Protein AF-A0A2D6JF88-F1 (afdb_monomer_lite)

Radius of gyration: 40.04 Å; chains: 1; bounding box: 71×54×99 Å

Sequence (103 aa):
MKDFCFHKTVLFWSALVLLFKLSPIHAEEITFSQALQRLKSHNSLKVLEESSLAQRAKVDSGSSLGDSRFKISAKNFPRDTFRNDQSPMTGMEFAISQKLAIS

Foldseek 3Di:
DVVVVVVVVVVVVVVVVVVVVPDDPDDDDQDPVNVVVVVCVDVVVVVVVVVVVVVVVVCVVVVCVAPKDWDWDKDWDADPDPDPPDDRTPDIDIDIDIDHGDD

Secondary structure (DSSP, 8-state):
-HHHHHHHHHHHHHHHHHHHHT---------HHHHHHHHHT-HHHHHHHHHHHHHHHHHHHHHTTSS-EEEEEEEEEE-----TTS-SEEEEEEEEEEEPPP-

pLDDT: mean 75.81, std 10.74, range [55.28, 93.69]

Structure (mmCIF, N/CA/C/O backbone):
data_AF-A0A2D6JF88-F1
#
_entry.id   AF-A0A2D6JF88-F1
#
loop_
_atom_site.group_PDB
_atom_site.id
_atom_site.type_symbol
_atom_site.label_atom_id
_atom_site.label_alt_id
_atom_site.label_comp_id
_atom_site.label_asym_id
_atom_site.label_entity_id
_atom_site.label_seq_id
_atom_site.pdbx_PDB_ins_code
_atom_site.Cartn_x
_atom_site.Cartn_y
_atom_site.Cartn_z
_atom_site.occupancy
_atom_site.B_iso_or_equiv
_atom_site.auth_seq_id
_atom_site.auth_comp_id
_atom_site.auth_asym_id
_atom_site.auth_atom_id
_atom_site.pdbx_PDB_model_num
ATOM 1 N N . MET A 1 1 ? -47.870 38.402 53.029 1.00 56.84 1 MET A N 1
ATOM 2 C CA . MET A 1 1 ? -46.838 38.553 51.967 1.00 56.84 1 MET A CA 1
ATOM 3 C C . MET A 1 1 ? -45.653 37.590 52.108 1.00 56.84 1 MET A C 1
ATOM 5 O O . MET A 1 1 ? -45.064 37.267 51.086 1.00 56.84 1 MET A O 1
ATOM 9 N N . LYS A 1 2 ? -45.295 37.104 53.310 1.00 56.03 2 LYS A N 1
ATOM 10 C CA . LYS A 1 2 ? -44.171 36.160 53.493 1.00 56.03 2 LYS A CA 1
ATOM 11 C C . LYS A 1 2 ? -44.465 34.740 52.974 1.00 56.03 2 LYS A C 1
ATOM 13 O O . LYS A 1 2 ? -43.585 34.126 52.379 1.00 56.03 2 LYS A O 1
ATOM 18 N N . ASP A 1 3 ? -45.711 34.277 53.073 1.00 59.59 3 ASP A N 1
ATOM 19 C CA . ASP A 1 3 ? -46.096 32.900 52.705 1.00 59.59 3 ASP A CA 1
ATOM 20 C C . ASP A 1 3 ? -46.062 32.644 51.187 1.00 59.59 3 ASP A C 1
ATOM 22 O O . ASP A 1 3 ? -45.716 31.558 50.726 1.00 59.59 3 ASP A O 1
ATOM 26 N N . PHE A 1 4 ? -46.322 33.682 50.386 1.00 59.31 4 PHE A N 1
ATOM 27 C CA . PHE A 1 4 ? -46.281 33.608 48.920 1.00 59.31 4 PHE A CA 1
ATOM 28 C C . PHE A 1 4 ? -44.848 33.470 48.376 1.00 59.31 4 PHE A C 1
ATOM 30 O O . PHE A 1 4 ? -44.624 32.853 47.335 1.00 59.31 4 PHE A O 1
ATOM 37 N N . CYS A 1 5 ? -43.863 34.021 49.094 1.00 59.28 5 CYS A N 1
ATOM 38 C CA . CYS A 1 5 ? -42.449 33.911 48.736 1.00 59.28 5 CYS A CA 1
ATOM 39 C C . CYS A 1 5 ? -41.906 32.506 49.055 1.00 59.28 5 CYS A C 1
ATOM 41 O O . CYS A 1 5 ? -41.185 31.923 48.248 1.00 59.28 5 CYS A O 1
ATOM 43 N N . PHE A 1 6 ? -42.336 31.927 50.183 1.00 64.38 6 PHE A N 1
ATOM 44 C CA . PHE A 1 6 ? -41.945 30.583 50.619 1.00 64.38 6 PHE A CA 1
ATOM 45 C C . PHE A 1 6 ? -42.499 29.477 49.704 1.00 64.38 6 PHE A C 1
ATOM 47 O O . PHE A 1 6 ? -41.836 28.480 49.436 1.00 64.38 6 PHE A O 1
ATOM 54 N N . HIS A 1 7 ? -43.703 29.664 49.157 1.00 72.12 7 HIS A N 1
ATOM 55 C CA . HIS A 1 7 ? -44.280 28.706 48.213 1.00 72.12 7 HIS A CA 1
ATOM 56 C C . HIS A 1 7 ? -43.541 28.694 46.861 1.00 72.12 7 HIS A C 1
ATOM 58 O O . HIS A 1 7 ? -43.298 27.629 46.291 1.00 72.12 7 HIS A O 1
ATOM 64 N N . LYS A 1 8 ? -43.109 29.868 46.373 1.00 73.75 8 LYS A N 1
ATOM 65 C CA . LYS A 1 8 ? -42.318 29.983 45.137 1.00 73.75 8 LYS A CA 1
ATOM 66 C C . LYS A 1 8 ? -40.938 29.342 45.257 1.00 73.75 8 LYS A C 1
ATOM 68 O O . LYS A 1 8 ? -40.491 28.716 44.300 1.00 73.75 8 LYS A O 1
ATOM 73 N N . THR A 1 9 ? -40.274 29.461 46.406 1.00 77.62 9 THR A N 1
ATOM 74 C CA . THR A 1 9 ? -38.977 28.806 46.619 1.00 77.62 9 THR A CA 1
ATOM 75 C C . THR A 1 9 ? -39.125 27.287 46.673 1.00 77.62 9 THR A C 1
ATOM 77 O O . THR A 1 9 ? -38.368 26.593 46.006 1.00 77.62 9 THR A O 1
ATOM 80 N N . VAL A 1 10 ? -40.140 26.744 47.350 1.00 81.69 10 VAL A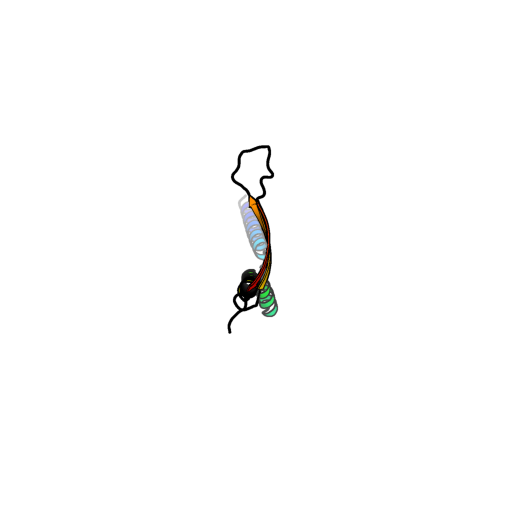 N 1
ATOM 81 C CA . VAL A 1 10 ? -40.374 25.285 47.389 1.00 81.69 10 VAL A CA 1
ATOM 82 C C . VAL A 1 10 ? -40.714 24.713 46.003 1.00 81.69 10 VAL A C 1
ATOM 84 O O . VAL A 1 10 ? -40.187 23.667 45.615 1.00 81.69 10 VAL A O 1
ATOM 87 N N . LEU A 1 11 ? -41.534 25.413 45.212 1.00 80.56 11 LEU A N 1
ATOM 88 C CA . LEU A 1 11 ? -41.826 25.036 43.820 1.00 80.56 11 LEU A CA 1
ATOM 89 C C . LEU A 1 11 ? -40.577 25.084 42.929 1.00 80.56 11 LEU A C 1
ATOM 91 O O . LEU A 1 11 ? -40.360 24.193 42.114 1.00 80.56 11 LEU A O 1
ATOM 95 N N . PHE A 1 12 ? -39.724 26.092 43.109 1.00 83.69 12 PHE A N 1
ATOM 96 C CA . PHE A 1 12 ? -38.483 26.216 42.350 1.00 83.69 12 PHE A CA 1
ATOM 97 C C . PHE A 1 12 ? -37.494 25.086 42.670 1.00 83.69 12 PHE A C 1
ATOM 99 O O . PHE A 1 12 ? -36.935 24.472 41.763 1.00 83.69 12 PHE A O 1
ATOM 106 N N . TRP A 1 13 ? -37.319 24.757 43.952 1.00 83.94 13 TRP A N 1
ATOM 107 C CA . TRP A 1 13 ? -36.435 23.670 44.379 1.00 83.94 13 TRP A CA 1
ATOM 108 C C . TRP A 1 13 ? -36.953 22.291 43.955 1.00 83.94 13 TRP A C 1
ATOM 110 O O . TRP A 1 13 ? -36.167 21.451 43.522 1.00 83.94 13 TRP A O 1
ATOM 120 N N . SER A 1 14 ? -38.266 22.057 44.011 1.00 82.81 14 SER A N 1
ATOM 121 C CA . SER A 1 14 ? -38.858 20.803 43.520 1.00 82.81 14 SER A CA 1
ATOM 122 C C . SER A 1 14 ? -38.744 20.657 41.999 1.00 82.81 14 SER A C 1
ATOM 124 O O . SER A 1 14 ? -38.397 19.576 41.525 1.00 82.81 14 SER A O 1
ATOM 126 N N . ALA A 1 15 ? -38.927 21.738 41.232 1.00 85.44 15 ALA A N 1
ATOM 127 C CA . ALA A 1 15 ? -38.690 21.741 39.788 1.00 85.44 15 ALA A CA 1
ATOM 128 C C . ALA A 1 15 ? -37.213 21.480 39.438 1.00 85.44 15 ALA A C 1
ATOM 130 O O . ALA A 1 15 ? -36.921 20.727 38.510 1.00 85.44 15 ALA A O 1
ATOM 131 N N . LEU A 1 16 ? -36.275 22.041 40.209 1.00 85.19 16 LEU A N 1
ATOM 132 C CA . LEU A 1 16 ? -34.839 21.815 40.031 1.00 85.19 16 LEU A CA 1
ATOM 133 C C . LEU A 1 16 ? -34.452 20.346 40.280 1.00 85.19 16 LEU A C 1
ATOM 135 O O . LEU A 1 16 ? -33.704 19.758 39.498 1.00 85.19 16 LEU A O 1
ATOM 139 N N . VAL A 1 17 ? -34.992 19.733 41.338 1.00 85.94 17 VAL A N 1
ATOM 140 C CA . VAL A 1 17 ? -34.778 18.306 41.636 1.00 85.94 17 VAL A CA 1
ATOM 141 C C . VAL A 1 17 ? -35.369 17.424 40.536 1.00 85.94 17 VAL A C 1
ATOM 143 O O . VAL A 1 17 ? -34.738 16.443 40.142 1.00 85.94 17 VAL A O 1
ATOM 146 N N . LEU A 1 18 ? -36.539 17.786 40.001 1.00 83.62 18 LEU A N 1
ATOM 147 C CA . LEU A 1 18 ? -37.161 17.070 38.889 1.00 83.62 18 LEU A CA 1
ATOM 148 C C . LEU A 1 18 ? -36.274 17.126 37.633 1.00 83.62 18 LEU A C 1
ATOM 150 O O . LEU A 1 18 ? -35.984 16.088 37.049 1.00 83.62 18 LEU A O 1
ATOM 154 N N . LEU A 1 19 ? -35.755 18.303 37.271 1.00 82.56 19 LEU A N 1
ATOM 155 C CA . LEU A 1 19 ? -34.862 18.472 36.117 1.00 82.56 19 LEU A CA 1
ATOM 156 C C . LEU A 1 19 ? -33.579 17.639 36.231 1.00 82.56 19 LEU A C 1
ATOM 158 O O . LEU A 1 19 ? -33.140 17.054 35.244 1.00 82.56 19 LEU A O 1
ATOM 162 N N . PHE A 1 20 ? -33.009 17.521 37.433 1.00 81.94 20 PHE A N 1
ATOM 163 C CA . PHE A 1 20 ? -31.819 16.696 37.656 1.00 81.94 20 PHE A CA 1
ATOM 164 C C . PHE A 1 20 ? -32.091 15.199 37.420 1.00 81.94 20 PHE A C 1
ATOM 166 O O . PHE A 1 20 ? -31.246 14.489 36.872 1.00 81.94 20 PHE A O 1
ATOM 173 N N . LYS A 1 21 ? -33.289 14.715 37.781 1.00 80.00 21 LYS A N 1
ATOM 174 C CA . LYS A 1 21 ? -33.697 13.311 37.596 1.00 80.00 21 LYS A CA 1
ATOM 175 C C . LYS A 1 21 ? -34.009 12.938 36.146 1.00 80.00 21 LYS A C 1
ATOM 177 O O . LYS A 1 21 ? -33.924 11.759 35.821 1.00 80.00 21 LYS A O 1
ATOM 182 N N . LEU A 1 22 ? -34.355 13.901 35.290 1.00 79.88 22 LEU A N 1
ATOM 183 C CA . LEU A 1 22 ? -34.670 13.642 33.880 1.00 79.88 22 LEU A CA 1
ATOM 184 C C . LEU A 1 22 ? -33.438 13.584 32.961 1.00 79.88 22 LEU A C 1
ATOM 186 O O . LEU A 1 22 ? -33.602 13.357 31.765 1.00 79.88 22 LEU A O 1
ATOM 190 N N . SER A 1 23 ? -32.217 13.771 33.474 1.00 77.06 23 SER A N 1
ATOM 191 C CA . SER A 1 23 ? -31.020 13.646 32.635 1.00 77.06 23 SER A CA 1
ATOM 192 C C . SER A 1 23 ? -30.786 12.180 32.216 1.00 77.06 23 SER A C 1
ATOM 194 O O . SER A 1 23 ? -30.624 11.315 33.080 1.00 77.06 23 SER A O 1
ATOM 196 N N . PRO A 1 24 ? -30.779 11.856 30.906 1.00 74.88 24 PRO A N 1
ATOM 197 C CA . PRO A 1 24 ? -30.441 10.514 30.459 1.00 74.88 24 PRO A CA 1
ATOM 198 C C . PRO A 1 24 ? -28.934 10.303 30.622 1.00 74.88 24 PRO A C 1
ATOM 200 O O . PRO A 1 24 ? -28.117 10.924 29.941 1.00 74.88 24 PRO A O 1
ATOM 203 N N . ILE A 1 25 ? -28.552 9.413 31.536 1.00 72.94 25 ILE A N 1
ATOM 204 C CA . ILE A 1 25 ? -27.179 8.917 31.623 1.00 72.94 25 ILE A CA 1
ATOM 205 C C . ILE A 1 25 ? -27.028 7.885 30.504 1.00 72.94 25 ILE A C 1
ATOM 207 O O . ILE A 1 25 ? -27.435 6.734 30.644 1.00 72.94 25 ILE A O 1
ATOM 211 N N . HIS A 1 26 ? -26.493 8.310 29.361 1.00 63.75 26 HIS A N 1
ATOM 212 C CA . HIS A 1 26 ? -26.143 7.400 28.276 1.00 63.75 26 HIS A CA 1
ATOM 213 C C . HIS A 1 26 ? -24.892 6.609 28.676 1.00 63.75 26 HIS A C 1
ATOM 215 O O . HIS A 1 26 ? -23.769 7.083 28.524 1.00 63.75 26 HIS A O 1
ATOM 221 N N . ALA A 1 27 ? -25.088 5.412 29.225 1.00 65.62 27 ALA A N 1
ATOM 222 C CA . ALA A 1 27 ? -24.031 4.421 29.365 1.00 65.62 27 ALA A CA 1
ATOM 223 C C . ALA A 1 27 ? -24.023 3.551 28.098 1.00 65.62 27 ALA A C 1
ATOM 225 O O . ALA A 1 27 ? -24.895 2.704 27.920 1.00 65.62 27 ALA A O 1
ATOM 226 N N . GLU A 1 28 ? -23.076 3.787 27.187 1.00 69.12 28 GLU A N 1
ATOM 227 C CA . GLU A 1 28 ? -22.808 2.836 26.104 1.00 69.12 28 GLU A CA 1
ATOM 228 C C . GLU A 1 28 ? -21.978 1.675 26.661 1.00 69.12 28 GLU A C 1
ATOM 230 O O . GLU A 1 28 ? -20.778 1.812 26.906 1.00 69.12 28 GLU A O 1
ATOM 235 N N . GLU A 1 29 ? -22.601 0.513 26.848 1.00 75.25 29 GLU A N 1
ATOM 236 C CA . GLU A 1 29 ? -21.863 -0.728 27.068 1.00 75.25 29 GLU A CA 1
ATOM 237 C C . GLU A 1 29 ? -21.289 -1.219 25.735 1.00 75.25 29 GLU A C 1
ATOM 239 O O . GLU A 1 29 ? -22.016 -1.566 24.803 1.00 75.25 29 GLU A O 1
ATOM 244 N N . ILE A 1 30 ? -19.959 -1.242 25.633 1.00 80.19 30 ILE A N 1
ATOM 245 C CA . ILE A 1 30 ? -19.260 -1.808 24.480 1.00 80.19 30 ILE A CA 1
ATOM 246 C C . ILE A 1 30 ? -18.969 -3.275 24.766 1.00 80.19 30 ILE A C 1
ATOM 248 O O . ILE A 1 30 ? -18.195 -3.611 25.661 1.00 80.19 30 ILE A O 1
ATOM 252 N N . THR A 1 31 ? -19.541 -4.158 23.954 1.00 87.81 31 THR A N 1
ATOM 253 C CA . THR A 1 31 ? -19.188 -5.582 23.983 1.00 87.81 31 THR A CA 1
ATOM 254 C C . THR A 1 31 ? -17.803 -5.816 23.371 1.00 87.81 31 THR A C 1
ATOM 256 O O . THR A 1 31 ? -17.352 -5.074 22.496 1.00 87.81 31 THR A O 1
ATOM 259 N N . PHE A 1 32 ? -17.113 -6.882 23.787 1.00 86.31 32 PHE A N 1
ATOM 260 C CA . PHE A 1 32 ? -15.780 -7.212 23.264 1.00 86.31 32 PHE A CA 1
ATOM 261 C C . PHE A 1 32 ? -15.761 -7.374 21.731 1.00 86.31 32 PHE A C 1
ATOM 263 O O . PHE A 1 32 ? -14.827 -6.926 21.067 1.00 86.31 32 PHE A O 1
ATOM 270 N N . SER A 1 33 ? -16.818 -7.947 21.146 1.00 86.12 33 SER A N 1
ATOM 271 C CA . SER A 1 33 ? -16.944 -8.081 19.689 1.00 86.12 33 SER A CA 1
ATOM 272 C C . SER A 1 33 ? -17.055 -6.722 18.990 1.00 86.12 33 SER A C 1
ATOM 274 O O . SER A 1 33 ? -16.389 -6.499 17.978 1.00 86.12 33 SER A O 1
ATOM 276 N N . GLN A 1 34 ? -17.823 -5.785 19.552 1.00 85.44 34 GLN A N 1
ATOM 277 C CA . GLN A 1 34 ? -17.929 -4.416 19.042 1.00 85.44 34 GLN A CA 1
ATOM 278 C C . GLN A 1 34 ? -16.618 -3.641 19.200 1.00 85.44 34 GLN A C 1
ATOM 280 O O . GLN A 1 34 ? -16.248 -2.879 18.305 1.00 85.44 34 GLN A O 1
ATOM 285 N N . ALA A 1 35 ? -15.879 -3.858 20.292 1.00 86.62 35 ALA A N 1
ATOM 286 C CA . ALA A 1 35 ? -14.548 -3.284 20.471 1.00 86.62 35 ALA A CA 1
ATOM 287 C C . ALA A 1 35 ? -13.576 -3.782 19.390 1.00 86.62 35 ALA A C 1
ATOM 289 O O . ALA A 1 35 ? -12.884 -2.976 18.773 1.00 86.62 35 ALA A O 1
ATOM 290 N N . LEU A 1 36 ? -13.575 -5.087 19.091 1.00 88.56 36 LEU A N 1
ATOM 291 C CA . LEU A 1 36 ? -12.766 -5.657 18.010 1.00 88.56 36 LEU A CA 1
ATOM 292 C C . LEU A 1 36 ? -13.163 -5.116 16.635 1.00 88.56 36 LEU A C 1
ATOM 294 O O . LEU A 1 36 ? -12.295 -4.860 15.801 1.00 88.56 36 LEU A O 1
ATOM 298 N N . GLN A 1 37 ? -14.457 -4.924 16.386 1.00 87.88 37 GLN A N 1
ATOM 299 C CA . GLN A 1 37 ? -14.934 -4.365 15.125 1.00 87.88 37 GLN A CA 1
ATOM 300 C C . GLN A 1 37 ? -14.493 -2.904 14.958 1.00 87.88 37 GLN A C 1
ATOM 302 O O . GLN A 1 37 ? -13.984 -2.538 13.898 1.00 87.88 37 GLN A O 1
ATOM 307 N N . ARG A 1 38 ? -14.592 -2.096 16.023 1.00 85.88 38 ARG A N 1
ATOM 308 C CA . ARG A 1 38 ? -14.077 -0.718 16.043 1.00 85.88 38 ARG A CA 1
ATOM 309 C C . ARG A 1 38 ? -12.559 -0.675 15.869 1.00 85.88 38 ARG A C 1
ATOM 311 O O . ARG A 1 38 ? -12.068 0.134 15.085 1.00 85.88 38 ARG A O 1
ATOM 318 N N . LEU A 1 39 ? -11.829 -1.582 16.519 1.00 87.56 39 LEU A N 1
ATOM 319 C CA . LEU A 1 39 ? -10.378 -1.703 16.376 1.00 87.56 39 LEU A CA 1
ATOM 320 C C . LEU A 1 39 ? -9.987 -2.014 14.925 1.00 87.56 39 LEU A C 1
ATOM 322 O O . LEU A 1 39 ? -9.114 -1.348 14.385 1.00 87.56 39 LEU A O 1
ATOM 326 N N . LYS A 1 40 ? -10.667 -2.963 14.266 1.00 85.38 40 LYS A N 1
ATOM 327 C CA . LYS A 1 40 ? -10.430 -3.302 12.850 1.00 85.38 40 LYS A CA 1
ATOM 328 C C . LYS A 1 40 ? -10.686 -2.130 11.904 1.00 85.38 40 LYS A C 1
ATOM 330 O O . LYS A 1 40 ? -9.975 -1.985 10.919 1.00 85.38 40 LYS A O 1
ATOM 335 N N . SER A 1 41 ? -11.673 -1.289 12.210 1.00 84.94 41 SER A N 1
ATOM 336 C CA . SER A 1 41 ? -11.958 -0.074 11.436 1.00 84.94 41 SER A CA 1
ATOM 337 C C . SER A 1 41 ? -11.019 1.097 11.744 1.00 84.94 41 SER A C 1
ATOM 339 O O . SER A 1 41 ? -11.135 2.155 11.127 1.00 84.94 41 SER A O 1
ATOM 341 N N . HIS A 1 42 ? -10.113 0.949 12.714 1.00 93.44 42 HIS A N 1
ATOM 342 C CA . HIS A 1 42 ? -9.274 2.048 13.160 1.00 93.44 42 HIS A CA 1
ATOM 343 C C . HIS A 1 42 ? -8.255 2.443 12.086 1.00 93.44 42 HIS A C 1
ATOM 345 O O . HIS A 1 42 ? -7.567 1.603 11.502 1.00 93.44 42 HIS A O 1
ATOM 351 N N . ASN A 1 43 ? -8.114 3.752 11.866 1.00 88.88 43 ASN A N 1
ATOM 352 C CA . ASN A 1 43 ? -7.304 4.305 10.781 1.00 88.88 43 ASN A CA 1
ATOM 353 C C . ASN A 1 43 ? -5.831 3.856 10.831 1.00 88.88 43 ASN A C 1
ATOM 355 O O . ASN A 1 43 ? -5.204 3.675 9.794 1.00 88.88 43 ASN A O 1
ATOM 359 N N . SER A 1 44 ? -5.280 3.618 12.026 1.00 88.88 44 SER A N 1
ATOM 360 C CA . SER A 1 44 ? -3.892 3.154 12.167 1.00 88.88 44 SER A CA 1
ATOM 361 C C . SER A 1 44 ? -3.642 1.783 11.532 1.00 88.88 44 SER A C 1
ATOM 363 O O . SER A 1 44 ? -2.564 1.566 10.987 1.00 88.88 44 SER A O 1
ATOM 365 N N . LEU A 1 45 ? -4.620 0.869 11.568 1.00 90.81 45 LEU A N 1
ATOM 366 C CA . LEU A 1 45 ? -4.486 -0.447 10.937 1.00 90.81 45 LEU A CA 1
ATOM 367 C C . LEU A 1 45 ? -4.554 -0.337 9.417 1.00 90.81 45 LEU A C 1
ATOM 369 O O . LEU A 1 45 ? -3.778 -0.992 8.729 1.00 90.81 45 LEU A O 1
ATOM 373 N N . LYS A 1 46 ? -5.416 0.545 8.904 1.00 89.31 46 LYS A N 1
ATOM 374 C CA . LYS A 1 46 ? -5.510 0.829 7.470 1.00 89.31 46 LYS A CA 1
ATOM 375 C C . LYS A 1 46 ? -4.208 1.421 6.925 1.00 89.31 46 LYS A C 1
ATOM 377 O O . LYS A 1 46 ? -3.691 0.946 5.923 1.00 89.31 46 LYS A O 1
ATOM 382 N N . VAL A 1 47 ? -3.635 2.403 7.625 1.00 91.50 47 VAL A N 1
ATOM 383 C CA . VAL A 1 47 ? -2.333 2.986 7.258 1.00 91.50 47 VAL A CA 1
ATOM 384 C C . VAL A 1 47 ? -1.232 1.926 7.283 1.00 91.50 47 VAL A C 1
ATOM 386 O O . VAL A 1 47 ? -0.387 1.895 6.391 1.00 91.50 47 VAL A O 1
ATOM 389 N N . LEU A 1 48 ? -1.242 1.030 8.274 1.00 91.94 48 LEU A N 1
ATOM 390 C CA . LEU A 1 48 ? -0.271 -0.058 8.346 1.00 91.94 48 LEU A CA 1
ATOM 391 C C . LEU A 1 48 ? -0.420 -1.025 7.160 1.00 91.94 48 LEU A C 1
ATOM 393 O O . LEU A 1 48 ? 0.579 -1.384 6.536 1.00 91.94 48 LEU A O 1
ATOM 397 N N . GLU A 1 49 ? -1.648 -1.403 6.810 1.00 92.44 49 GLU A N 1
ATOM 398 C CA . GLU A 1 49 ? -1.939 -2.261 5.659 1.00 92.44 49 GLU A CA 1
ATOM 399 C C . GLU A 1 49 ? -1.460 -1.621 4.350 1.00 92.44 49 GLU A C 1
ATOM 401 O O . GLU A 1 49 ? -0.672 -2.229 3.621 1.00 92.44 49 GLU A O 1
ATOM 406 N N . GLU A 1 50 ? -1.833 -0.366 4.098 1.00 92.12 50 GLU A N 1
ATOM 407 C CA . GLU A 1 50 ? -1.404 0.398 2.923 1.00 92.12 50 GLU A CA 1
ATOM 408 C C . GLU A 1 50 ? 0.122 0.555 2.870 1.00 92.12 50 GLU A C 1
ATOM 410 O O . GLU A 1 50 ? 0.728 0.375 1.812 1.00 92.12 50 GLU A O 1
ATOM 415 N N . SER A 1 51 ? 0.775 0.799 4.011 1.00 91.88 51 SER A N 1
ATOM 416 C CA . SER A 1 51 ? 2.238 0.879 4.078 1.00 91.88 51 SER A CA 1
ATOM 417 C C . SER A 1 51 ? 2.904 -0.454 3.721 1.00 91.88 51 SER A C 1
ATOM 419 O O . SER A 1 51 ? 3.908 -0.474 3.008 1.00 91.88 51 SER A O 1
ATOM 421 N N . SER A 1 52 ? 2.317 -1.582 4.138 1.00 93.44 52 SER A N 1
ATOM 422 C CA . SER A 1 52 ? 2.818 -2.915 3.799 1.00 93.44 52 SER A CA 1
ATOM 423 C C . SER A 1 52 ? 2.678 -3.214 2.304 1.00 93.44 52 SER A C 1
ATOM 425 O O . SER A 1 52 ? 3.580 -3.796 1.701 1.00 93.44 52 SER A O 1
ATOM 427 N N . LEU A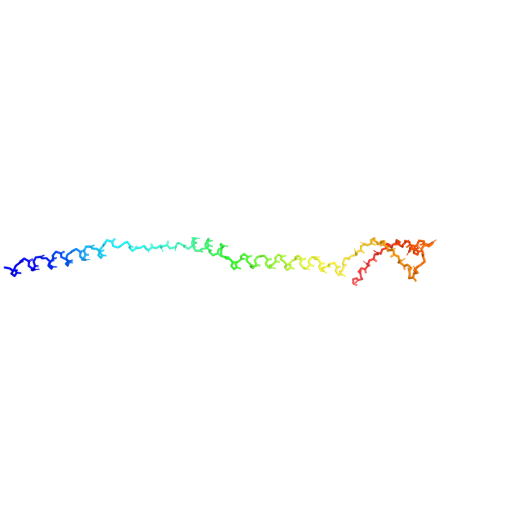 1 53 ? 1.581 -2.771 1.683 1.00 93.69 53 LEU A N 1
ATOM 428 C CA . LEU A 1 53 ? 1.350 -2.903 0.246 1.00 93.69 53 LEU A CA 1
ATOM 429 C C . LEU A 1 53 ? 2.314 -2.024 -0.552 1.00 93.69 53 LEU A C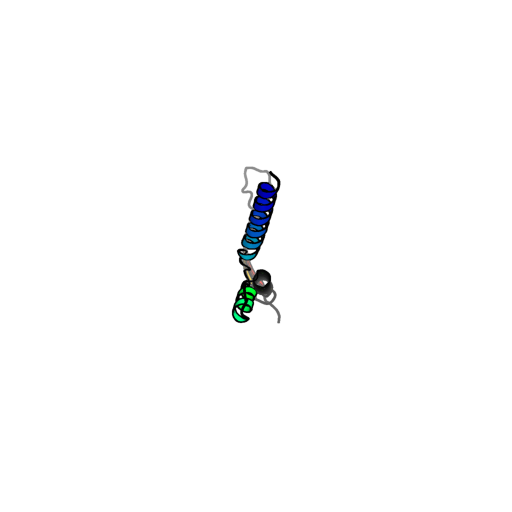 1
ATOM 431 O O . LEU A 1 53 ? 2.908 -2.495 -1.519 1.00 93.69 53 LEU A O 1
ATOM 435 N N . ALA A 1 54 ? 2.540 -0.784 -0.115 1.00 92.00 54 ALA A N 1
ATOM 436 C CA . ALA A 1 54 ? 3.514 0.111 -0.731 1.00 92.00 54 ALA A CA 1
ATOM 437 C C . ALA A 1 54 ? 4.942 -0.453 -0.640 1.00 92.00 54 ALA A C 1
ATOM 439 O O . ALA A 1 54 ? 5.690 -0.417 -1.618 1.00 92.00 54 ALA A O 1
ATOM 440 N N . GLN A 1 55 ? 5.308 -1.032 0.508 1.00 89.00 55 GLN A N 1
ATOM 441 C CA . GLN A 1 55 ? 6.596 -1.698 0.694 1.00 89.00 55 GLN A CA 1
ATOM 442 C C . GLN A 1 55 ? 6.736 -2.903 -0.247 1.00 89.00 55 GLN A C 1
ATOM 444 O O . GLN A 1 55 ? 7.779 -3.051 -0.881 1.00 89.00 55 GLN A O 1
ATOM 449 N N . ARG A 1 56 ? 5.689 -3.729 -0.393 1.00 87.19 56 ARG A N 1
ATOM 450 C CA . ARG A 1 56 ? 5.676 -4.842 -1.358 1.00 87.19 56 ARG A CA 1
ATOM 451 C C . ARG A 1 56 ? 5.828 -4.354 -2.793 1.00 87.19 56 ARG A C 1
ATOM 453 O O . ARG A 1 56 ? 6.721 -4.823 -3.475 1.00 87.19 56 ARG A O 1
ATOM 460 N N . ALA A 1 57 ? 5.068 -3.347 -3.217 1.00 85.00 57 ALA A N 1
ATOM 461 C CA . ALA A 1 57 ? 5.189 -2.777 -4.560 1.00 85.00 57 ALA A CA 1
ATOM 462 C C . ALA A 1 57 ? 6.587 -2.185 -4.825 1.00 85.00 57 ALA A C 1
ATOM 464 O O . ALA A 1 57 ? 7.126 -2.278 -5.932 1.00 85.00 57 ALA A O 1
ATOM 465 N N . LYS A 1 58 ? 7.215 -1.593 -3.802 1.00 84.06 58 LYS A N 1
ATOM 466 C CA . LYS A 1 58 ? 8.601 -1.11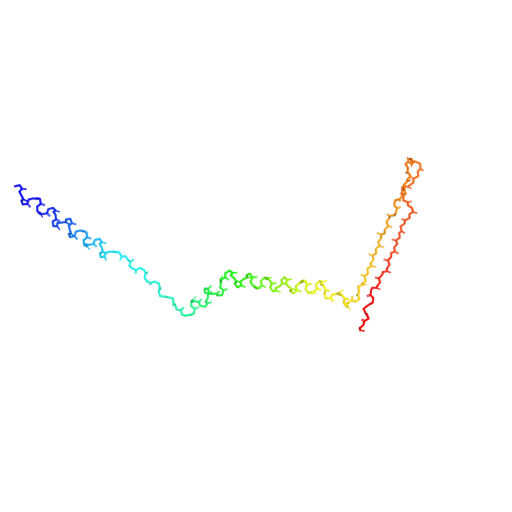7 -3.871 1.00 84.06 58 LYS A CA 1
ATOM 467 C C . LYS A 1 58 ? 9.594 -2.273 -4.010 1.00 84.06 58 LYS A C 1
ATOM 469 O O . LYS A 1 58 ? 10.549 -2.160 -4.774 1.00 84.06 58 LYS A O 1
ATOM 474 N N . VAL A 1 59 ? 9.366 -3.373 -3.297 1.00 81.12 59 VAL A N 1
ATOM 475 C CA . VAL A 1 59 ? 10.152 -4.597 -3.461 1.00 81.12 59 VAL A CA 1
ATOM 476 C C . VAL A 1 59 ? 9.921 -5.177 -4.847 1.00 81.12 59 VAL A C 1
ATOM 478 O O . VAL A 1 59 ? 10.903 -5.376 -5.528 1.00 81.12 59 VAL A O 1
ATOM 481 N N . ASP A 1 60 ? 8.698 -5.338 -5.339 1.00 76.69 60 ASP A N 1
ATOM 482 C CA . ASP A 1 60 ? 8.437 -5.906 -6.669 1.00 76.69 60 ASP A CA 1
ATOM 483 C C . ASP A 1 60 ? 9.056 -5.058 -7.796 1.00 76.69 60 ASP A C 1
ATOM 485 O O . ASP A 1 60 ? 9.712 -5.578 -8.699 1.00 76.69 60 ASP A O 1
ATOM 489 N N . SER A 1 61 ? 8.940 -3.728 -7.715 1.00 71.38 61 SER A N 1
ATOM 490 C CA . SER A 1 61 ? 9.569 -2.813 -8.684 1.00 71.38 61 SER A CA 1
ATOM 491 C C . SER A 1 61 ? 11.106 -2.804 -8.609 1.00 71.38 61 SER A C 1
ATOM 493 O O . SER A 1 61 ? 11.781 -2.621 -9.633 1.00 71.38 61 SER A O 1
ATOM 495 N N . GLY A 1 62 ? 11.668 -3.024 -7.416 1.00 67.38 62 GLY A N 1
ATOM 496 C CA . GLY A 1 62 ? 13.109 -3.097 -7.160 1.00 67.38 62 GLY A CA 1
ATOM 497 C C . GLY A 1 62 ? 13.727 -4.497 -7.288 1.00 67.38 62 GLY A C 1
ATOM 498 O O . GLY A 1 62 ? 14.919 -4.601 -7.556 1.00 67.38 62 GLY A O 1
ATOM 499 N N . SER A 1 63 ? 12.943 -5.568 -7.152 1.00 58.50 63 SER A N 1
ATOM 500 C CA . SER A 1 63 ? 13.364 -6.982 -7.128 1.00 58.50 63 SER A CA 1
ATOM 501 C C . SER A 1 63 ? 13.867 -7.435 -8.491 1.00 58.50 63 SER A C 1
ATOM 503 O O . SER A 1 63 ? 14.742 -8.290 -8.599 1.00 58.50 63 SER A O 1
ATOM 505 N N . SER A 1 64 ? 13.478 -6.722 -9.547 1.00 57.53 64 SER A N 1
ATOM 506 C CA . SER A 1 64 ? 14.107 -6.833 -10.860 1.00 57.53 64 SER A CA 1
ATOM 507 C C . SER A 1 64 ? 15.503 -6.160 -10.909 1.00 57.53 64 SER A C 1
ATOM 509 O O . SER A 1 64 ? 15.912 -5.566 -11.909 1.00 57.53 64 SER A O 1
ATOM 511 N N . LEU A 1 65 ? 16.242 -6.205 -9.797 1.00 57.44 65 LEU A N 1
ATOM 512 C CA . LEU A 1 65 ? 17.700 -6.113 -9.755 1.00 57.44 65 LEU A CA 1
ATOM 513 C C . LEU A 1 65 ? 18.341 -7.439 -10.202 1.00 57.44 65 LEU A C 1
ATOM 515 O O . LEU A 1 65 ? 19.438 -7.392 -10.760 1.00 57.44 65 LEU A O 1
ATOM 519 N N . GLY A 1 66 ? 17.636 -8.568 -10.022 1.00 56.41 66 GLY A N 1
ATOM 520 C CA . GLY A 1 66 ? 18.050 -9.917 -10.432 1.00 56.41 66 GLY A CA 1
ATOM 521 C C . GLY A 1 66 ? 17.264 -10.525 -11.604 1.00 56.41 66 GLY A C 1
ATOM 522 O O . GLY A 1 66 ? 17.636 -11.584 -12.089 1.00 56.41 66 GLY A O 1
ATOM 523 N N . ASP A 1 67 ? 16.215 -9.869 -12.103 1.00 64.75 67 ASP A N 1
ATOM 524 C CA . ASP A 1 67 ? 15.483 -10.373 -13.272 1.00 64.75 67 ASP A CA 1
ATOM 525 C C . ASP A 1 67 ? 16.032 -9.787 -14.566 1.00 64.75 67 ASP A C 1
ATOM 527 O O . ASP A 1 67 ? 16.340 -8.591 -14.660 1.00 64.75 67 ASP A O 1
ATOM 531 N N . SER A 1 68 ? 16.126 -10.632 -15.592 1.00 59.00 68 SER A N 1
ATOM 532 C CA . SER A 1 68 ? 16.629 -10.199 -16.884 1.00 59.00 68 SER A CA 1
ATOM 533 C C . SER A 1 68 ? 15.662 -9.206 -17.528 1.00 59.00 68 SER A C 1
ATOM 535 O O . SER A 1 68 ? 14.520 -9.543 -17.832 1.00 59.00 68 SER A O 1
ATOM 537 N N . ARG A 1 69 ? 16.102 -7.956 -17.723 1.00 69.06 69 ARG A N 1
ATOM 538 C CA . ARG A 1 69 ? 15.273 -6.910 -18.341 1.00 69.06 69 ARG A CA 1
ATOM 539 C C . ARG A 1 69 ? 15.604 -6.781 -19.816 1.00 69.06 69 ARG A C 1
ATOM 541 O O . ARG A 1 69 ? 16.763 -6.562 -20.164 1.00 69.06 69 ARG A O 1
ATOM 548 N N . PHE A 1 70 ? 14.575 -6.849 -20.652 1.00 69.88 70 PHE A N 1
ATOM 549 C CA . PHE A 1 70 ? 14.645 -6.559 -22.078 1.00 69.88 70 PHE A CA 1
ATOM 550 C C . PHE A 1 70 ? 14.201 -5.115 -22.334 1.00 69.88 70 PHE A C 1
ATOM 552 O O . PHE A 1 70 ? 13.141 -4.696 -21.866 1.00 69.88 70 PHE A O 1
ATOM 559 N N . LYS A 1 71 ? 15.009 -4.339 -23.058 1.00 77.25 71 LYS A N 1
ATOM 560 C CA . LYS A 1 71 ? 14.719 -2.938 -23.376 1.00 77.25 71 LYS A CA 1
ATOM 561 C C . LYS A 1 71 ? 14.926 -2.673 -24.862 1.00 77.25 71 LYS A C 1
ATOM 563 O O . LYS A 1 71 ? 16.019 -2.892 -25.382 1.00 77.25 71 LYS A O 1
ATOM 568 N N . ILE A 1 72 ? 13.895 -2.114 -25.495 1.00 76.56 72 ILE A N 1
ATOM 569 C CA . ILE A 1 72 ? 13.957 -1.512 -26.831 1.00 76.56 72 ILE A CA 1
ATOM 570 C C . ILE A 1 72 ? 14.097 -0.001 -26.640 1.00 76.56 72 ILE A C 1
ATOM 572 O O . ILE A 1 72 ? 13.364 0.599 -25.855 1.00 76.56 72 ILE A O 1
ATOM 576 N N . SER A 1 73 ? 15.069 0.627 -27.293 1.00 75.69 73 SER A N 1
ATOM 577 C CA . SER A 1 73 ? 15.251 2.083 -27.257 1.00 75.69 73 SER A CA 1
ATOM 578 C C . SER A 1 73 ? 15.469 2.625 -28.659 1.00 75.69 73 SER A C 1
ATOM 580 O O . SER A 1 73 ? 16.239 2.045 -29.417 1.00 75.69 73 SER A O 1
ATOM 582 N N . ALA A 1 74 ? 14.824 3.748 -28.965 1.00 79.06 74 ALA A N 1
ATOM 583 C CA . ALA A 1 74 ? 15.109 4.556 -30.141 1.00 79.06 74 ALA A CA 1
ATOM 584 C C . ALA A 1 74 ? 15.690 5.895 -29.672 1.00 79.06 74 ALA A C 1
ATOM 586 O O . ALA A 1 74 ? 15.081 6.566 -28.835 1.00 79.06 74 ALA A O 1
ATOM 587 N N . LYS A 1 75 ? 16.871 6.273 -30.163 1.00 75.19 75 LYS A N 1
ATOM 588 C CA . LYS A 1 75 ? 17.470 7.588 -29.893 1.00 75.19 75 LYS A CA 1
ATOM 589 C C . LYS A 1 75 ? 17.640 8.365 -31.190 1.00 75.19 75 LYS A C 1
ATOM 591 O O . LYS A 1 75 ? 18.069 7.815 -32.200 1.00 75.19 75 LYS A O 1
ATOM 596 N N . ASN A 1 76 ? 17.313 9.652 -31.127 1.00 72.81 76 ASN A N 1
ATOM 597 C CA . ASN A 1 76 ? 17.565 10.618 -32.186 1.00 72.81 76 ASN A CA 1
ATOM 598 C C . ASN A 1 76 ? 18.640 11.593 -31.695 1.00 72.81 76 ASN A C 1
ATOM 600 O O . ASN A 1 76 ? 18.436 12.258 -30.678 1.00 72.81 76 ASN A O 1
ATOM 604 N N . PHE A 1 77 ? 19.781 11.643 -32.383 1.00 75.81 77 PHE A N 1
ATOM 605 C CA . PHE A 1 77 ? 20.881 12.537 -32.024 1.00 75.81 77 PHE A CA 1
ATOM 606 C C . PHE A 1 77 ? 20.783 13.842 -32.826 1.00 75.81 77 PHE A C 1
ATOM 608 O O . PHE A 1 77 ? 20.968 13.803 -34.054 1.00 75.81 77 PHE A O 1
ATOM 615 N N . PRO A 1 78 ? 20.513 14.985 -32.167 1.00 69.00 78 PRO A N 1
ATOM 616 C CA . PRO A 1 78 ? 20.508 16.275 -32.838 1.00 69.00 78 PRO A CA 1
ATOM 617 C C . PRO A 1 78 ? 21.926 16.645 -33.285 1.00 69.00 78 PRO A C 1
ATOM 619 O O . PRO A 1 78 ? 22.905 16.304 -32.620 1.00 69.00 78 PRO A O 1
ATOM 622 N N . ARG A 1 79 ? 22.038 17.335 -34.420 1.00 67.69 79 ARG A N 1
ATOM 623 C CA . ARG A 1 79 ? 23.276 18.011 -34.822 1.00 67.69 79 ARG A CA 1
ATOM 624 C C . ARG A 1 79 ? 23.253 19.444 -34.314 1.00 67.69 79 ARG A C 1
ATOM 626 O O . ARG A 1 79 ? 22.296 20.168 -34.582 1.00 67.69 79 ARG A O 1
ATOM 633 N N . ASP A 1 80 ? 24.336 19.874 -33.676 1.00 69.00 80 ASP A N 1
ATOM 634 C CA . ASP A 1 80 ? 24.559 21.280 -33.322 1.00 69.00 80 ASP A CA 1
ATOM 635 C C . ASP A 1 80 ? 24.971 22.078 -34.568 1.00 69.00 80 ASP A C 1
ATOM 637 O O . ASP A 1 80 ? 26.117 22.490 -34.740 1.00 69.00 80 ASP A O 1
ATOM 641 N N . THR A 1 81 ? 24.033 22.253 -35.499 1.00 66.44 81 THR A N 1
ATOM 642 C CA . THR A 1 81 ? 24.232 23.064 -36.704 1.00 66.44 81 THR A CA 1
ATOM 643 C C . THR A 1 81 ? 23.070 24.033 -36.886 1.00 66.44 81 THR A C 1
ATOM 645 O O . THR A 1 81 ? 21.933 23.609 -37.055 1.00 66.44 81 THR A O 1
ATOM 648 N N . PHE A 1 82 ? 23.357 25.336 -36.928 1.00 64.88 82 PHE A N 1
ATOM 649 C CA . PHE A 1 82 ? 22.370 26.413 -37.131 1.00 64.88 82 PHE A CA 1
ATOM 650 C C . PHE A 1 82 ? 22.026 26.679 -38.608 1.00 64.88 82 PHE A C 1
ATOM 652 O O . PHE A 1 82 ? 21.588 27.772 -38.965 1.00 64.88 82 PHE A O 1
ATOM 659 N N . ARG A 1 83 ? 22.297 25.725 -39.503 1.00 70.69 83 ARG A N 1
ATOM 660 C CA . ARG A 1 83 ? 22.105 25.917 -40.942 1.00 70.69 83 ARG A CA 1
ATOM 661 C C . ARG A 1 83 ? 20.712 25.438 -41.357 1.00 70.69 83 ARG A C 1
ATOM 663 O O . ARG A 1 83 ? 20.355 24.296 -41.101 1.00 70.69 83 ARG A O 1
ATOM 670 N N . ASN A 1 84 ? 19.948 26.304 -42.024 1.00 67.94 84 ASN A N 1
ATOM 671 C CA . ASN A 1 84 ? 18.562 26.037 -42.440 1.00 67.94 84 ASN A CA 1
ATOM 672 C C . ASN A 1 84 ? 18.429 25.064 -43.629 1.00 67.94 84 ASN A C 1
ATOM 674 O O . ASN A 1 84 ? 17.313 24.727 -44.015 1.00 67.94 84 ASN A O 1
ATOM 678 N N . ASP A 1 85 ? 19.540 24.645 -44.237 1.00 73.88 85 ASP A N 1
ATOM 679 C CA . ASP A 1 85 ? 19.585 23.814 -45.445 1.00 73.88 85 ASP A CA 1
ATOM 680 C C . ASP A 1 85 ? 19.769 22.312 -45.158 1.00 73.88 85 ASP A C 1
ATOM 682 O O . ASP A 1 85 ? 19.845 21.516 -46.093 1.00 73.88 85 ASP A O 1
ATOM 686 N N . GLN A 1 86 ? 19.841 21.898 -43.887 1.00 65.50 86 GLN A N 1
ATOM 687 C CA . GLN A 1 86 ? 20.107 20.509 -43.502 1.00 65.50 86 GLN A CA 1
ATOM 688 C C . GLN A 1 86 ? 19.113 19.998 -42.457 1.00 65.50 86 GLN A C 1
ATOM 690 O O . GLN A 1 86 ? 18.646 20.738 -41.594 1.00 65.50 86 GLN A O 1
ATOM 695 N N . SER A 1 87 ? 18.802 18.699 -42.523 1.00 68.44 87 SER A N 1
ATOM 696 C CA . SER A 1 87 ? 18.026 18.035 -41.474 1.00 68.44 87 SER A CA 1
ATOM 697 C C . SER A 1 87 ? 18.808 18.080 -40.154 1.00 68.44 87 SER A C 1
ATOM 699 O O . SER A 1 87 ? 19.974 17.674 -40.140 1.00 68.44 87 SER A O 1
ATOM 701 N N . PRO A 1 88 ? 18.196 18.505 -39.032 1.00 65.62 88 PRO A N 1
ATOM 702 C CA . PRO A 1 88 ? 18.872 18.586 -37.736 1.00 65.62 88 PRO A CA 1
ATOM 703 C C . PRO A 1 88 ? 19.161 17.207 -37.113 1.00 65.62 88 PRO A C 1
ATOM 705 O O . PRO A 1 88 ? 19.632 17.132 -35.981 1.00 65.62 88 PRO A O 1
ATOM 708 N N . MET A 1 89 ? 18.872 16.105 -37.814 1.00 68.44 89 MET A N 1
ATOM 709 C CA . MET A 1 89 ? 19.018 14.734 -37.318 1.00 68.44 89 MET A CA 1
ATOM 710 C C . MET A 1 89 ? 20.267 14.054 -37.892 1.00 68.44 89 MET A C 1
ATOM 712 O O . MET A 1 89 ? 20.483 14.031 -39.102 1.00 68.44 89 MET A O 1
ATOM 716 N N . THR A 1 90 ? 21.082 13.445 -37.024 1.00 67.06 90 THR A N 1
ATOM 717 C CA . THR A 1 90 ? 22.289 12.689 -37.429 1.00 67.06 90 THR A CA 1
ATOM 718 C C . THR A 1 90 ? 21.969 11.261 -37.869 1.00 67.06 90 THR A C 1
ATOM 720 O O . THR A 1 90 ? 22.669 10.722 -38.723 1.00 67.06 90 THR A O 1
ATOM 723 N N . GLY A 1 91 ? 20.922 10.662 -37.297 1.00 65.69 91 GLY A N 1
ATOM 724 C CA . GLY A 1 91 ? 20.516 9.275 -37.512 1.00 65.69 91 GLY A CA 1
ATOM 725 C C . GLY A 1 91 ? 19.563 8.787 -36.415 1.00 65.69 91 GLY A C 1
ATOM 726 O O . GLY A 1 91 ? 19.353 9.476 -35.415 1.00 65.69 91 GLY A O 1
ATOM 727 N N . MET A 1 92 ? 18.988 7.601 -36.615 1.00 67.88 92 MET A N 1
ATOM 728 C CA . MET A 1 92 ? 18.104 6.927 -35.662 1.00 67.88 92 MET A CA 1
ATOM 729 C C . MET A 1 92 ? 18.785 5.639 -35.203 1.00 67.88 92 MET A C 1
ATOM 731 O O . MET A 1 92 ? 19.071 4.768 -36.021 1.00 67.88 92 MET A O 1
ATOM 735 N N . GLU A 1 93 ? 19.076 5.530 -33.909 1.00 72.94 93 GLU A N 1
ATOM 736 C CA . GLU A 1 93 ? 19.678 4.327 -33.334 1.00 72.94 93 GLU A CA 1
ATOM 737 C C . GLU A 1 93 ? 18.594 3.486 -32.664 1.00 72.94 93 GLU A C 1
ATOM 739 O O . GLU A 1 93 ? 17.903 3.974 -31.766 1.00 72.94 93 GLU A O 1
ATOM 744 N N . PHE A 1 94 ? 18.464 2.226 -33.084 1.00 73.50 94 PHE A N 1
ATOM 745 C CA . PHE A 1 94 ? 17.638 1.226 -32.415 1.00 73.50 94 PHE A CA 1
ATOM 746 C C . PHE A 1 94 ? 18.535 0.288 -31.619 1.00 73.50 94 PHE A C 1
ATOM 748 O O . PHE A 1 94 ? 19.367 -0.413 -32.189 1.00 73.50 94 PHE A O 1
ATOM 755 N N . ALA A 1 95 ? 18.343 0.254 -30.305 1.00 72.38 95 ALA A N 1
ATOM 756 C CA . ALA A 1 95 ? 19.094 -0.619 -29.418 1.00 72.38 95 ALA A CA 1
ATOM 757 C C . ALA A 1 95 ? 18.162 -1.640 -28.764 1.00 72.38 95 ALA A C 1
ATOM 759 O O . ALA A 1 95 ? 17.158 -1.278 -28.141 1.00 72.38 95 ALA A O 1
ATOM 760 N N . ILE A 1 96 ? 18.535 -2.912 -28.885 1.00 75.50 96 ILE A N 1
ATOM 761 C CA . ILE A 1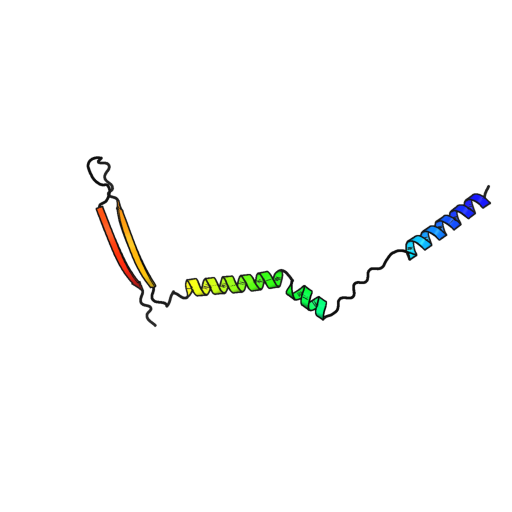 96 ? 17.971 -4.020 -28.120 1.00 75.50 96 ILE A CA 1
ATOM 762 C C . ILE A 1 96 ? 19.000 -4.371 -27.051 1.00 75.50 96 ILE A C 1
ATOM 764 O O . ILE A 1 96 ? 20.133 -4.720 -27.368 1.00 75.50 96 ILE A O 1
ATOM 768 N N . SER A 1 97 ? 18.624 -4.248 -25.781 1.00 72.12 97 SER A N 1
ATOM 769 C CA . SER A 1 97 ? 19.514 -4.558 -24.658 1.00 72.12 97 SER A CA 1
ATOM 770 C C . SER A 1 97 ? 18.841 -5.520 -23.693 1.00 72.12 97 SER A C 1
ATOM 772 O O . SER A 1 97 ? 17.680 -5.334 -23.324 1.00 72.12 97 SER A O 1
ATOM 774 N N . GLN A 1 98 ? 19.585 -6.547 -23.288 1.00 70.38 98 GLN A N 1
ATOM 775 C CA . GLN A 1 98 ? 19.178 -7.505 -22.271 1.00 70.38 98 GLN A CA 1
ATOM 776 C C . GLN A 1 98 ? 20.174 -7.437 -21.115 1.00 70.38 98 GLN A C 1
ATOM 778 O O . GLN A 1 98 ? 21.361 -7.704 -21.295 1.00 70.38 98 GLN A O 1
ATOM 783 N N . LYS A 1 99 ? 19.708 -7.074 -19.918 1.00 68.56 99 LYS A N 1
ATOM 784 C CA . LYS A 1 99 ? 20.527 -7.179 -18.705 1.00 68.56 99 LYS A CA 1
ATOM 785 C C . LYS A 1 99 ? 20.421 -8.616 -18.207 1.00 68.56 99 LYS A C 1
ATOM 787 O O . LYS A 1 99 ? 19.341 -9.011 -17.792 1.00 68.56 99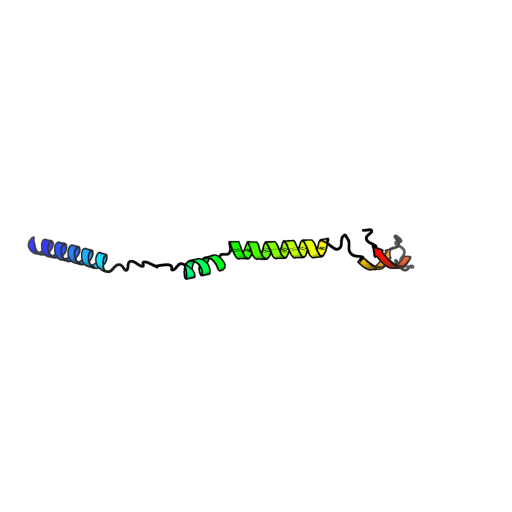 LYS A O 1
ATOM 792 N N . LEU A 1 100 ? 21.485 -9.409 -18.276 1.00 64.38 100 LEU A N 1
ATOM 793 C CA . LEU A 1 100 ? 21.524 -10.739 -17.658 1.00 64.38 100 LEU A CA 1
ATOM 794 C C . LEU A 1 100 ? 21.901 -10.577 -16.183 1.00 64.38 100 LEU A C 1
ATOM 796 O O . LEU A 1 100 ? 22.855 -9.865 -15.867 1.00 64.38 100 LEU A O 1
ATOM 800 N N . ALA A 1 101 ? 21.140 -11.195 -15.287 1.00 60.28 101 ALA A N 1
ATOM 801 C CA . ALA A 1 101 ? 21.536 -11.297 -13.893 1.00 60.28 101 ALA A CA 1
ATOM 802 C C . ALA A 1 101 ? 22.450 -12.508 -13.732 1.00 60.28 101 ALA A C 1
ATOM 804 O O . ALA A 1 101 ? 22.118 -13.604 -14.179 1.00 60.28 101 ALA A O 1
ATOM 805 N N . ILE A 1 102 ? 23.616 -12.288 -13.138 1.00 60.84 102 ILE A N 1
ATOM 806 C CA . ILE A 1 102 ? 24.535 -13.359 -12.774 1.00 60.84 102 ILE A CA 1
ATOM 807 C C . ILE A 1 102 ? 24.155 -13.731 -11.341 1.00 60.84 102 ILE A C 1
ATOM 809 O O . ILE A 1 102 ? 24.175 -12.859 -10.469 1.00 60.84 102 ILE A O 1
ATOM 813 N N . SER A 1 103 ? 23.701 -14.973 -11.158 1.00 55.28 103 SER A N 1
ATOM 814 C CA . SER A 1 103 ? 23.380 -15.547 -9.847 1.00 55.28 103 SER A CA 1
ATOM 815 C C . SER A 1 103 ? 24.615 -15.680 -8.968 1.00 55.28 103 SER A C 1
ATOM 817 O O . SER A 1 103 ? 25.725 -15.849 -9.519 1.00 55.28 103 SER A O 1
#